Protein AF-A0A257RI66-F1 (afdb_monomer_lite)

Radius of gyration: 18.57 Å; chains: 1; bounding box: 30×30×54 Å

Foldseek 3Di:
DQDPVNVVVVVVQVVCVVVVNDDDDFDWDDDAPQWIHGPNDIDRHPPDPCPVSLVPDPVND

Structure (mmCIF, N/CA/C/O backbone):
data_AF-A0A257RI66-F1
#
_entry.id   AF-A0A257RI66-F1
#
loop_
_atom_site.group_PDB
_atom_site.id
_atom_site.type_symbol
_atom_site.label_atom_id
_atom_site.label_alt_id
_atom_site.label_comp_id
_atom_site.label_asym_id
_atom_site.label_entity_id
_atom_site.label_seq_id
_atom_site.pdbx_PDB_ins_code
_atom_site.Cartn_x
_atom_site.Cartn_y
_atom_site.Cartn_z
_atom_site.occupancy
_atom_site.B_iso_or_equiv
_atom_site.auth_seq_id
_atom_site.auth_comp_id
_atom_site.auth_asym_id
_atom_site.auth_atom_id
_atom_site.pdbx_PDB_model_num
ATOM 1 N N . MET A 1 1 ? 1.430 13.100 34.057 1.00 60.72 1 MET A N 1
ATOM 2 C CA . MET A 1 1 ? 0.138 13.658 33.612 1.00 60.72 1 MET A CA 1
ATOM 3 C C . MET A 1 1 ? 0.058 13.494 32.110 1.00 60.72 1 MET A C 1
ATOM 5 O O . MET A 1 1 ? 0.967 13.947 31.430 1.00 60.72 1 MET A O 1
ATOM 9 N N . THR A 1 2 ? -0.963 12.808 31.610 1.00 69.94 2 THR A N 1
ATOM 10 C CA . THR A 1 2 ? -1.236 12.689 30.172 1.00 69.94 2 THR A CA 1
ATOM 11 C C . THR A 1 2 ? -1.774 14.032 29.687 1.00 69.94 2 THR A C 1
ATOM 13 O O . THR A 1 2 ? -2.663 14.592 30.332 1.00 69.94 2 THR A O 1
ATOM 16 N N . THR A 1 3 ? -1.210 14.599 28.622 1.00 91.12 3 THR A N 1
ATOM 17 C CA . THR A 1 3 ? -1.641 15.920 28.140 1.00 91.12 3 THR A CA 1
ATOM 18 C C . THR A 1 3 ? -3.035 15.838 27.505 1.00 91.12 3 THR A C 1
ATOM 20 O O . THR A 1 3 ? -3.510 14.758 27.144 1.00 91.12 3 THR A O 1
ATOM 23 N N . THR A 1 4 ? -3.719 16.974 27.341 1.00 95.19 4 THR A N 1
ATOM 24 C CA . THR A 1 4 ? -5.031 17.013 26.664 1.00 95.19 4 THR A CA 1
ATOM 25 C C . THR A 1 4 ? -4.951 16.483 25.229 1.00 95.19 4 THR A C 1
ATOM 27 O O . THR A 1 4 ? -5.887 15.835 24.756 1.00 95.19 4 THR A O 1
ATOM 30 N N . LEU A 1 5 ? -3.812 16.690 24.559 1.00 97.12 5 LEU A N 1
ATOM 31 C CA . LEU A 1 5 ? -3.558 16.187 23.214 1.00 97.12 5 LEU A CA 1
ATOM 32 C C . LEU A 1 5 ? -3.375 14.665 23.192 1.00 97.12 5 LEU A C 1
ATOM 34 O O . LEU A 1 5 ? -3.947 14.001 22.329 1.00 97.12 5 LEU A O 1
ATOM 38 N N . ASP A 1 6 ? -2.651 14.101 24.160 1.00 97.31 6 ASP A N 1
ATOM 39 C CA . ASP A 1 6 ? -2.484 12.648 24.278 1.00 97.31 6 ASP A CA 1
ATOM 40 C C . ASP A 1 6 ? -3.831 11.952 24.512 1.00 97.31 6 ASP A C 1
ATOM 42 O O . ASP A 1 6 ? -4.134 10.934 23.885 1.00 97.31 6 ASP A O 1
ATOM 46 N N . HIS A 1 7 ? -4.678 12.522 25.375 1.00 96.62 7 HIS A N 1
ATOM 47 C CA . HIS A 1 7 ? -6.025 12.006 25.623 1.00 96.62 7 HIS A CA 1
ATOM 48 C C . HIS A 1 7 ? -6.894 12.045 24.355 1.00 96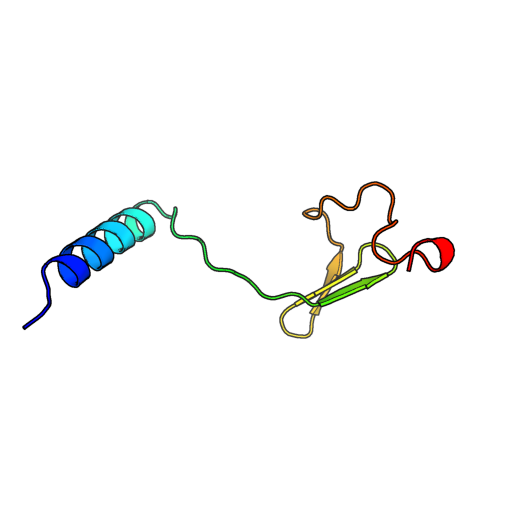.62 7 HIS A C 1
ATOM 50 O O . HIS A 1 7 ? -7.570 11.068 24.021 1.00 96.62 7 HIS A O 1
ATOM 56 N N . PHE A 1 8 ? -6.851 13.151 23.608 1.00 97.06 8 PHE A N 1
ATOM 57 C CA . PHE A 1 8 ? -7.558 13.269 22.334 1.00 97.06 8 PHE A CA 1
ATOM 58 C C . PHE A 1 8 ? -7.068 12.231 21.312 1.00 97.06 8 PHE A C 1
ATOM 60 O O . PHE A 1 8 ? -7.874 11.500 20.729 1.00 97.06 8 PHE A O 1
ATOM 67 N N . ALA A 1 9 ? -5.750 12.131 21.120 1.00 97.75 9 ALA A N 1
ATOM 68 C CA . ALA A 1 9 ? -5.146 11.231 20.144 1.00 97.75 9 ALA A CA 1
ATOM 69 C C . ALA A 1 9 ? -5.449 9.759 20.461 1.00 97.75 9 ALA A C 1
ATOM 71 O O . ALA A 1 9 ? -5.875 9.010 19.581 1.00 97.75 9 ALA A O 1
ATOM 72 N N . THR A 1 10 ? -5.291 9.348 21.720 1.00 97.44 10 THR A N 1
ATOM 73 C CA . THR A 1 10 ? -5.573 7.971 22.156 1.00 97.44 10 THR A CA 1
ATOM 74 C C . THR A 1 10 ? -7.049 7.615 22.001 1.00 97.44 10 THR A C 1
ATOM 76 O O . THR A 1 10 ? -7.355 6.562 21.442 1.00 97.44 10 THR A O 1
ATOM 79 N N . THR A 1 11 ? -7.964 8.515 22.377 1.00 98.06 11 THR A N 1
ATOM 80 C CA . THR A 1 11 ? -9.414 8.318 22.196 1.00 98.06 11 THR A CA 1
ATOM 81 C C . THR A 1 11 ? -9.776 8.156 20.719 1.00 98.06 11 THR A C 1
ATOM 83 O O . THR A 1 11 ? -10.514 7.241 20.342 1.00 98.06 11 THR A O 1
ATOM 86 N N . LYS A 1 12 ? -9.2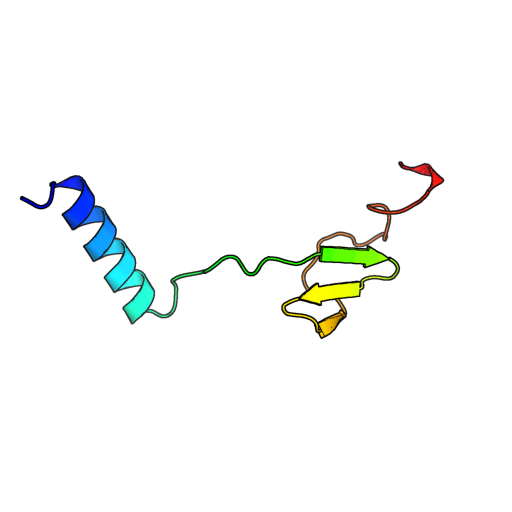20 9.004 19.843 1.00 98.12 12 LYS A N 1
ATOM 87 C CA . LYS A 1 12 ? -9.463 8.913 18.400 1.00 98.12 12 LYS A CA 1
ATOM 88 C C . LYS A 1 12 ? -8.957 7.589 17.832 1.00 98.12 12 LYS A C 1
ATOM 90 O O . LYS A 1 12 ? -9.684 6.940 17.080 1.00 98.12 12 LYS A O 1
ATOM 95 N N . LEU A 1 13 ? -7.745 7.176 18.192 1.00 98.31 13 LEU A N 1
ATOM 96 C CA . LEU A 1 13 ? -7.179 5.905 17.742 1.00 98.31 13 LEU A CA 1
ATOM 97 C C . LEU A 1 13 ? -8.005 4.711 18.232 1.00 98.31 13 LEU A C 1
ATOM 99 O O . LEU A 1 13 ? -8.312 3.845 17.421 1.00 98.31 13 LEU A O 1
ATOM 103 N N . ALA A 1 14 ? -8.453 4.715 19.491 1.00 98.44 14 ALA A N 1
ATOM 104 C CA . ALA A 1 14 ? -9.315 3.667 20.036 1.00 98.44 14 ALA A CA 1
ATOM 105 C C . ALA A 1 14 ? -10.640 3.543 19.263 1.00 98.44 14 ALA A C 1
ATOM 107 O O . ALA A 1 14 ? -11.066 2.434 18.951 1.00 98.44 14 ALA A O 1
ATOM 108 N N . SER A 1 15 ? -11.256 4.668 18.875 1.00 98.62 15 SER A N 1
ATOM 109 C CA . SER A 1 15 ? -12.473 4.646 18.046 1.00 98.62 15 SER A CA 1
ATOM 110 C C . SER A 1 15 ? -12.236 4.047 16.653 1.00 98.62 15 SER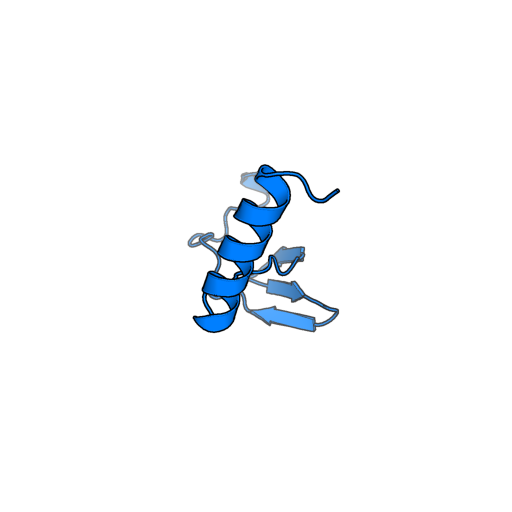 A C 1
ATOM 112 O O . SER A 1 15 ? -13.079 3.318 16.136 1.00 98.62 15 SER A O 1
ATOM 114 N N . LEU A 1 16 ? -11.072 4.318 16.051 1.00 98.75 16 LEU A N 1
ATOM 115 C CA . LEU A 1 16 ? -10.689 3.746 14.761 1.00 98.75 16 LEU A CA 1
ATOM 116 C C . LEU A 1 16 ? -10.381 2.253 14.882 1.00 98.75 16 LEU A C 1
ATOM 118 O O . LEU A 1 16 ? -10.740 1.496 13.985 1.00 98.75 16 LEU A O 1
ATOM 122 N N . ASP A 1 17 ? -9.732 1.833 15.968 1.00 98.50 17 ASP A N 1
ATOM 123 C CA . ASP A 1 17 ? -9.454 0.425 16.253 1.00 98.50 17 ASP A CA 1
ATOM 124 C C . ASP A 1 17 ? -10.761 -0.359 16.458 1.00 98.50 17 ASP A C 1
ATOM 126 O O . ASP A 1 17 ? -10.961 -1.382 15.806 1.00 98.50 17 ASP A O 1
ATOM 130 N N . ALA A 1 18 ? -11.695 0.160 17.263 1.00 98.56 18 ALA A N 1
ATOM 131 C CA . ALA A 1 18 ? -13.001 -0.464 17.502 1.00 98.56 18 ALA A CA 1
ATOM 132 C C . ALA A 1 18 ? -13.836 -0.625 16.218 1.00 98.56 18 ALA A C 1
ATOM 134 O O . ALA A 1 18 ? -14.576 -1.593 16.072 1.00 98.56 18 ALA A O 1
ATOM 135 N N . ALA A 1 19 ? -13.688 0.302 15.269 1.00 98.56 19 ALA A N 1
ATOM 136 C CA . ALA A 1 19 ? -14.356 0.254 13.972 1.00 98.56 19 ALA A CA 1
ATOM 137 C C . ALA A 1 19 ? -13.562 -0.503 12.886 1.00 98.56 19 ALA A C 1
ATOM 139 O O . ALA A 1 19 ? -13.989 -0.527 11.735 1.00 98.56 19 ALA A O 1
ATOM 140 N N . SER A 1 20 ? -12.398 -1.090 13.204 1.00 98.06 20 SER A N 1
ATOM 141 C CA . SER A 1 20 ? -11.483 -1.700 12.217 1.00 98.06 20 SER A CA 1
ATOM 142 C C . SER A 1 20 ? -11.047 -0.745 11.087 1.00 98.06 20 SER A C 1
ATOM 144 O O . SER A 1 20 ? -10.751 -1.160 9.969 1.00 98.06 20 SER A O 1
ATOM 146 N N . LEU A 1 21 ? -10.990 0.558 11.374 1.00 98.31 21 LEU A N 1
ATOM 147 C CA . LEU A 1 21 ? -10.622 1.623 10.433 1.00 98.31 21 LEU A CA 1
ATOM 148 C C . LEU A 1 21 ? -9.173 2.094 10.589 1.00 98.31 21 LEU A C 1
ATOM 150 O O . LEU A 1 21 ? -8.677 2.852 9.747 1.00 98.31 21 LEU A O 1
ATOM 154 N N . ARG A 1 22 ? -8.480 1.692 11.662 1.00 98.12 22 ARG A N 1
ATOM 155 C CA . ARG A 1 22 ? -7.090 2.096 11.878 1.00 98.12 22 ARG A CA 1
ATOM 156 C C . ARG A 1 22 ? -6.181 1.425 10.852 1.00 98.12 22 ARG A C 1
ATOM 158 O O . ARG A 1 22 ? -5.977 0.216 10.858 1.00 98.12 22 ARG A O 1
ATOM 165 N N . ARG A 1 23 ? -5.580 2.242 9.988 1.00 97.50 23 ARG A N 1
ATOM 166 C CA . ARG A 1 23 ? -4.615 1.789 8.981 1.00 97.50 23 ARG A CA 1
ATOM 167 C C . ARG A 1 23 ? -3.205 1.791 9.558 1.00 97.50 23 ARG A C 1
ATOM 169 O O . ARG A 1 23 ? -2.860 2.635 10.384 1.00 97.50 23 ARG A O 1
ATOM 176 N N . ARG A 1 24 ? -2.379 0.867 9.077 1.00 96.00 24 ARG A N 1
ATOM 177 C CA . ARG A 1 24 ? -0.936 0.828 9.332 1.00 96.00 24 ARG A CA 1
ATOM 178 C C . ARG A 1 24 ? -0.219 0.738 7.995 1.00 96.00 24 ARG A C 1
ATOM 180 O O . ARG A 1 24 ? -0.647 -0.008 7.117 1.00 96.00 24 ARG A O 1
ATOM 187 N N . ILE A 1 25 ? 0.852 1.509 7.842 1.00 95.12 25 ILE A N 1
ATOM 188 C CA . ILE A 1 25 ? 1.701 1.418 6.655 1.00 95.12 25 ILE A CA 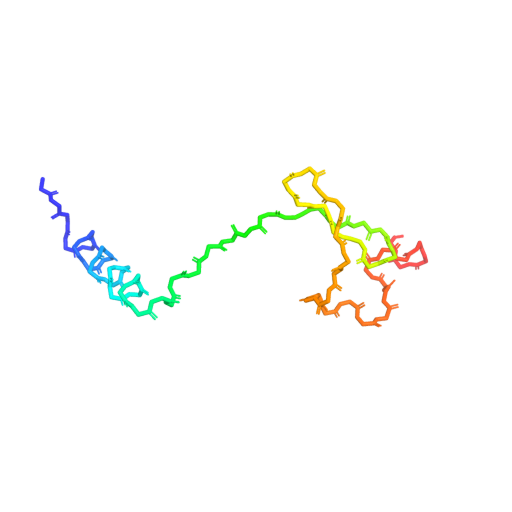1
ATOM 189 C C . ILE A 1 25 ? 2.396 0.058 6.695 1.00 95.12 25 ILE A C 1
ATOM 191 O O . ILE A 1 25 ? 2.990 -0.301 7.707 1.00 95.12 25 ILE A O 1
ATOM 195 N N . SER A 1 26 ? 2.296 -0.691 5.600 1.00 93.44 26 SER A N 1
ATOM 196 C CA . SER A 1 26 ? 3.089 -1.899 5.372 1.00 93.44 26 SER A CA 1
ATOM 197 C C . SER A 1 26 ? 4.196 -1.534 4.384 1.00 93.44 26 SER A C 1
ATOM 199 O O . SER A 1 26 ? 3.879 -1.303 3.214 1.00 93.44 26 SER A O 1
ATOM 201 N N . PRO A 1 27 ? 5.456 -1.397 4.831 1.00 94.94 27 PRO A N 1
ATOM 202 C CA . PRO A 1 27 ? 6.561 -1.075 3.940 1.00 94.94 27 PRO A CA 1
ATOM 203 C C . PRO A 1 27 ? 6.729 -2.157 2.875 1.00 94.94 27 PRO A C 1
ATOM 205 O O . PRO A 1 27 ? 6.612 -3.347 3.166 1.00 94.94 27 PRO A O 1
ATOM 208 N N . ILE A 1 28 ? 7.015 -1.735 1.647 1.00 95.25 28 ILE A N 1
ATOM 209 C CA . ILE A 1 28 ? 7.328 -2.630 0.536 1.00 95.25 28 ILE A CA 1
ATOM 210 C C . ILE A 1 28 ? 8.521 -2.087 -0.244 1.00 95.25 28 ILE A C 1
ATOM 212 O O . ILE A 1 28 ? 8.706 -0.872 -0.338 1.00 95.25 28 ILE A O 1
ATOM 216 N N . THR A 1 29 ? 9.283 -2.979 -0.868 1.00 93.44 29 THR A N 1
ATOM 217 C CA . THR A 1 29 ? 10.235 -2.612 -1.922 1.00 93.44 29 THR A CA 1
ATOM 218 C C . THR A 1 29 ? 9.585 -2.876 -3.270 1.00 93.44 29 THR A C 1
ATOM 220 O O . THR A 1 29 ? 9.069 -3.967 -3.511 1.00 93.44 29 THR A O 1
ATOM 223 N N . ARG A 1 30 ? 9.592 -1.882 -4.160 1.00 90.25 30 ARG A N 1
ATOM 224 C CA . ARG A 1 30 ? 9.122 -2.060 -5.537 1.00 90.25 30 ARG A CA 1
ATOM 225 C C . ARG A 1 30 ? 10.204 -2.693 -6.395 1.00 90.25 30 ARG A C 1
ATOM 227 O O . ARG A 1 30 ? 11.371 -2.325 -6.295 1.00 90.25 30 ARG A O 1
ATOM 234 N N . CYS A 1 31 ? 9.792 -3.580 -7.285 1.00 89.38 31 CYS A N 1
ATOM 235 C CA . CYS A 1 31 ? 10.647 -4.242 -8.257 1.00 89.38 31 CYS A CA 1
ATOM 236 C C . CYS A 1 31 ? 10.007 -4.185 -9.655 1.00 89.38 31 CYS A C 1
ATOM 238 O O . CYS A 1 31 ? 8.808 -3.902 -9.761 1.00 89.38 31 CYS A O 1
ATOM 240 N N . PRO A 1 32 ? 10.772 -4.504 -10.716 1.00 87.81 32 PRO A N 1
ATOM 241 C CA . PRO A 1 32 ? 10.242 -4.515 -12.074 1.00 87.81 32 PRO A CA 1
ATOM 242 C C . PRO A 1 32 ? 9.103 -5.523 -12.244 1.00 87.81 32 PRO A C 1
ATOM 244 O O . PRO A 1 32 ? 8.957 -6.456 -11.448 1.00 87.81 32 PRO A O 1
ATOM 247 N N . ASN A 1 33 ? 8.341 -5.377 -13.329 1.00 88.94 33 ASN A N 1
ATOM 248 C CA . ASN A 1 33 ? 7.279 -6.308 -13.729 1.00 88.94 33 ASN A CA 1
ATOM 249 C C . ASN A 1 33 ? 6.154 -6.435 -12.686 1.00 88.94 33 ASN A C 1
ATOM 251 O O . ASN A 1 33 ? 5.704 -7.537 -12.378 1.00 88.94 33 ASN A O 1
ATOM 255 N N . ALA A 1 34 ? 5.724 -5.302 -12.121 1.00 91.25 34 ALA A N 1
ATOM 256 C CA . ALA A 1 34 ? 4.675 -5.226 -11.101 1.00 91.25 34 ALA A CA 1
ATOM 257 C C . ALA A 1 34 ? 4.948 -6.059 -9.828 1.00 91.25 34 ALA A C 1
ATOM 259 O O . ALA A 1 34 ? 4.012 -6.453 -9.132 1.00 91.25 34 ALA A O 1
ATOM 260 N N . ILE A 1 35 ? 6.213 -6.323 -9.485 1.00 94.56 35 ILE A N 1
ATOM 261 C CA . ILE A 1 35 ? 6.571 -7.083 -8.281 1.00 94.56 35 ILE A CA 1
ATOM 262 C C . ILE A 1 35 ? 6.741 -6.154 -7.072 1.00 94.56 35 ILE A C 1
ATOM 264 O O . ILE A 1 35 ? 7.354 -5.089 -7.155 1.00 94.56 35 ILE A O 1
ATOM 268 N N . ALA A 1 36 ? 6.242 -6.594 -5.917 1.00 94.88 36 ALA A N 1
ATOM 269 C CA . ALA A 1 36 ? 6.506 -5.989 -4.616 1.00 94.88 36 ALA A CA 1
ATOM 270 C C . ALA A 1 36 ? 7.155 -7.010 -3.673 1.00 94.88 36 ALA A C 1
ATOM 272 O O . ALA A 1 36 ? 6.715 -8.157 -3.590 1.00 94.88 36 ALA A O 1
ATOM 273 N N . LEU A 1 37 ? 8.186 -6.586 -2.944 1.00 96.69 37 LEU A N 1
ATOM 274 C CA . LEU A 1 37 ? 8.749 -7.342 -1.830 1.00 96.69 37 LEU A CA 1
ATOM 275 C C . LEU A 1 37 ? 8.156 -6.831 -0.528 1.00 96.69 37 LEU A C 1
ATOM 277 O O . LEU A 1 37 ? 8.208 -5.631 -0.251 1.00 96.69 37 LEU A O 1
ATOM 281 N N . ARG A 1 38 ? 7.626 -7.743 0.278 1.00 95.38 38 ARG A N 1
ATOM 282 C CA . ARG A 1 38 ? 7.075 -7.438 1.595 1.00 95.38 38 ARG A CA 1
ATOM 283 C C . ARG A 1 38 ? 7.422 -8.565 2.548 1.00 95.38 38 ARG A C 1
ATOM 285 O O . ARG A 1 38 ? 7.132 -9.712 2.233 1.00 95.38 38 ARG A O 1
ATOM 292 N N . ASP A 1 39 ? 8.020 -8.243 3.691 1.00 94.75 39 ASP A N 1
ATOM 293 C CA . ASP A 1 39 ? 8.313 -9.220 4.750 1.00 94.75 39 ASP A CA 1
ATOM 294 C C . ASP A 1 39 ? 9.049 -10.478 4.221 1.00 94.75 39 ASP A C 1
ATOM 296 O O . ASP A 1 39 ? 8.757 -11.608 4.600 1.00 94.75 39 ASP A O 1
ATOM 300 N N . GLY A 1 40 ? 9.982 -10.287 3.276 1.00 93.38 40 GLY A N 1
ATOM 301 C CA . GLY A 1 40 ? 10.737 -11.369 2.623 1.00 93.38 40 GLY A CA 1
ATOM 302 C C . GLY A 1 40 ? 9.984 -12.133 1.523 1.00 93.38 40 GLY A C 1
ATOM 303 O O . GLY A 1 40 ? 10.559 -13.011 0.884 1.00 93.38 40 GLY A O 1
ATOM 304 N N . GLN A 1 41 ? 8.723 -11.797 1.255 1.00 96.19 41 GLN A N 1
ATOM 305 C CA . GLN A 1 41 ? 7.890 -12.440 0.242 1.00 96.19 41 GLN A CA 1
ATOM 306 C C . GLN A 1 41 ? 7.856 -11.638 -1.061 1.00 96.19 41 GLN A C 1
ATOM 308 O O . GLN A 1 41 ? 7.778 -10.409 -1.048 1.00 96.19 41 GLN A O 1
ATOM 313 N N . ARG A 1 42 ? 7.856 -12.349 -2.195 1.00 97.06 42 ARG A N 1
ATOM 314 C CA . ARG A 1 42 ? 7.585 -11.781 -3.525 1.00 97.06 42 ARG A CA 1
ATOM 315 C C . ARG A 1 42 ? 6.088 -11.833 -3.805 1.00 97.06 42 ARG A C 1
ATOM 317 O O . ARG A 1 42 ? 5.505 -12.912 -3.814 1.00 97.06 42 ARG A O 1
ATOM 324 N N . LEU A 1 43 ? 5.494 -10.675 -4.063 1.00 96.50 43 LEU A N 1
ATOM 325 C CA . LEU A 1 43 ? 4.070 -10.497 -4.333 1.00 96.50 43 LEU A CA 1
ATOM 326 C C . LEU A 1 43 ? 3.866 -9.809 -5.686 1.00 96.50 43 LEU A C 1
ATOM 328 O O . LEU A 1 43 ? 4.719 -9.042 -6.135 1.00 96.50 43 LEU A O 1
ATOM 332 N N . ILE A 1 44 ? 2.710 -10.043 -6.308 1.00 95.56 44 ILE A N 1
ATOM 333 C CA . ILE A 1 44 ? 2.254 -9.274 -7.473 1.00 95.56 44 ILE A CA 1
ATOM 334 C C . ILE A 1 44 ? 1.478 -8.054 -6.966 1.00 95.56 44 ILE A C 1
ATOM 336 O O . ILE A 1 44 ? 0.549 -8.179 -6.166 1.00 95.56 44 ILE A O 1
ATOM 340 N N . SER A 1 45 ? 1.865 -6.866 -7.421 1.00 93.81 45 SER A N 1
ATOM 341 C CA . SER A 1 45 ? 1.282 -5.595 -7.006 1.00 93.81 45 SER A CA 1
ATOM 342 C C . SER A 1 45 ? 0.040 -5.250 -7.830 1.00 93.81 45 SER A C 1
ATOM 344 O O . SER A 1 45 ? 0.137 -4.645 -8.893 1.00 93.81 45 SER A O 1
ATOM 346 N N . PHE A 1 46 ? -1.140 -5.547 -7.283 1.00 94.00 46 PHE A N 1
ATOM 347 C CA . PHE A 1 46 ? -2.437 -5.101 -7.823 1.00 94.00 46 PHE A CA 1
ATOM 348 C C . PHE A 1 46 ? -2.936 -3.774 -7.231 1.00 94.00 46 PHE A C 1
ATOM 350 O O . PHE A 1 46 ? -4.027 -3.318 -7.553 1.00 94.00 46 PHE A O 1
ATOM 357 N N . SER A 1 47 ? -2.168 -3.160 -6.329 1.00 93.62 47 SER A N 1
ATOM 358 C CA . SER A 1 47 ? -2.603 -1.977 -5.567 1.00 93.62 47 SER A CA 1
ATOM 359 C C . SER A 1 47 ? -1.822 -0.710 -5.908 1.00 93.62 47 SER A C 1
ATOM 361 O O . SER A 1 47 ? -2.021 0.324 -5.274 1.00 93.62 47 SER A O 1
ATOM 363 N N . CYS A 1 48 ? -0.891 -0.785 -6.859 1.00 92.62 48 CYS A N 1
ATOM 364 C CA . CYS A 1 48 ? -0.133 0.377 -7.297 1.00 92.62 48 CYS A CA 1
ATOM 365 C C . CYS A 1 48 ? -0.822 1.105 -8.452 1.00 92.62 48 CYS A C 1
ATOM 367 O O . CYS A 1 48 ? -1.530 0.492 -9.241 1.00 92.62 48 CYS A O 1
ATOM 369 N N . ASN A 1 49 ? -0.513 2.394 -8.590 1.00 94.38 49 ASN A N 1
ATOM 370 C CA . ASN A 1 49 ? -1.017 3.231 -9.680 1.00 94.38 49 ASN A CA 1
ATOM 371 C C . ASN A 1 49 ? -0.053 3.295 -10.885 1.00 94.38 49 ASN A C 1
ATOM 373 O O . ASN A 1 49 ? -0.164 4.202 -11.702 1.00 94.38 49 ASN A O 1
ATOM 377 N N . ASP A 1 50 ? 0.934 2.394 -10.981 1.00 92.56 50 ASP A N 1
ATOM 378 C CA . ASP A 1 50 ? 1.906 2.385 -12.089 1.00 92.56 50 ASP A CA 1
ATOM 379 C C . ASP A 1 50 ? 1.345 1.635 -13.305 1.00 92.56 50 ASP A C 1
ATOM 381 O O . ASP A 1 50 ? 1.833 0.580 -13.701 1.00 92.56 50 ASP A O 1
ATOM 385 N N . TYR A 1 51 ? 0.255 2.162 -13.861 1.00 91.88 51 TYR A N 1
ATOM 386 C CA . TYR A 1 51 ? -0.551 1.483 -14.881 1.00 91.88 51 TYR A CA 1
ATOM 387 C C . TYR A 1 51 ? 0.198 1.202 -16.186 1.00 91.88 51 TYR A C 1
ATOM 389 O O . TYR A 1 51 ? -0.146 0.268 -16.902 1.00 91.88 51 TYR A O 1
ATOM 397 N N . LEU A 1 52 ? 1.208 2.015 -16.493 1.00 92.12 52 LEU A N 1
ATOM 398 C CA . LEU A 1 52 ? 2.007 1.915 -17.714 1.00 92.12 52 LEU A CA 1
ATOM 399 C C . LEU A 1 52 ? 3.390 1.297 -17.462 1.00 92.12 52 LEU A C 1
ATOM 401 O O . LEU A 1 52 ? 4.183 1.201 -18.392 1.00 92.12 52 LEU A O 1
ATOM 405 N N . ASN A 1 53 ? 3.685 0.891 -16.219 1.00 88.00 53 ASN A N 1
ATOM 406 C CA . ASN A 1 53 ? 4.983 0.351 -15.808 1.00 88.00 53 ASN A CA 1
ATOM 407 C C . ASN A 1 53 ? 6.165 1.292 -16.142 1.00 88.00 53 ASN A C 1
ATOM 409 O O . ASN A 1 53 ? 7.254 0.845 -16.501 1.00 88.00 53 ASN A O 1
ATOM 413 N N . LEU A 1 54 ? 5.944 2.609 -16.048 1.00 91.19 54 LEU A N 1
ATOM 414 C CA . LEU A 1 54 ? 6.943 3.626 -16.403 1.00 91.19 54 LEU A CA 1
ATOM 415 C C . LEU A 1 54 ? 7.801 4.044 -15.213 1.00 91.19 54 LEU A C 1
ATOM 417 O O . LEU A 1 54 ? 8.884 4.584 -15.411 1.00 91.19 54 LEU A O 1
ATOM 421 N N . SER A 1 55 ? 7.363 3.761 -13.982 1.00 90.31 55 SER A N 1
ATOM 422 C CA . SER A 1 55 ? 8.092 4.177 -12.775 1.00 90.31 55 SER A CA 1
ATOM 423 C C . SER A 1 55 ? 9.489 3.558 -12.628 1.00 90.31 55 SER A C 1
ATOM 425 O O . SER A 1 55 ? 10.258 3.998 -11.779 1.00 90.31 55 SER A O 1
ATOM 427 N N . GLN A 1 56 ? 9.806 2.533 -13.427 1.00 88.25 56 GLN A N 1
ATOM 428 C CA . GLN A 1 56 ? 11.096 1.835 -13.451 1.00 88.25 56 GLN A CA 1
ATOM 429 C C . GLN A 1 56 ? 11.660 1.662 -14.870 1.00 88.25 56 GLN A C 1
ATOM 431 O O . GLN A 1 56 ? 12.583 0.873 -15.072 1.00 88.25 56 GLN A O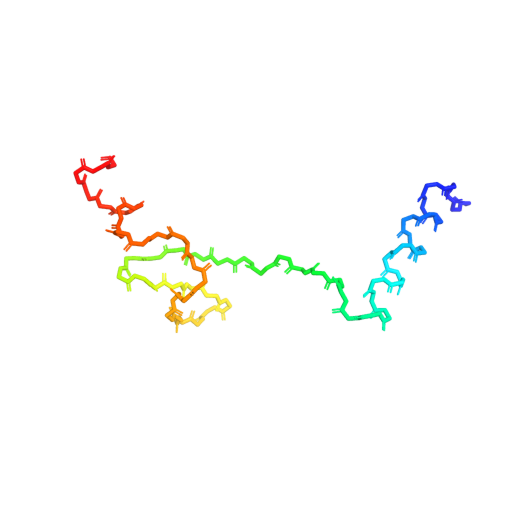 1
ATOM 436 N N . HIS A 1 57 ? 11.084 2.340 -15.866 1.00 89.81 57 HIS A N 1
ATOM 437 C CA . HIS A 1 57 ? 11.513 2.188 -17.252 1.00 89.81 57 HIS A CA 1
ATOM 438 C C . HIS A 1 57 ? 12.858 2.903 -17.477 1.00 89.81 57 HIS A C 1
ATOM 440 O O . HIS A 1 57 ? 12.975 4.06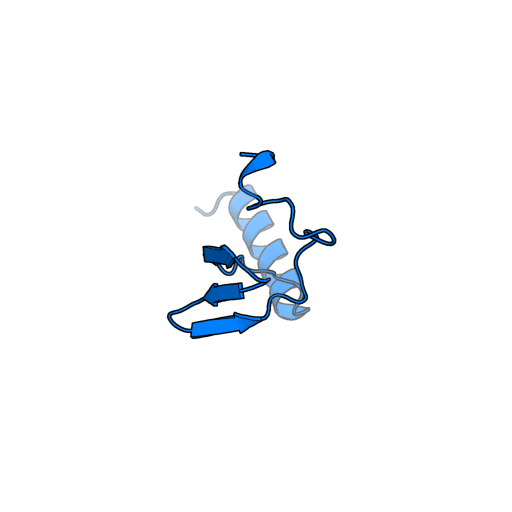7 -17.093 1.00 89.81 57 HIS A O 1
ATOM 446 N N . PRO A 1 58 ? 13.861 2.259 -18.107 1.00 91.25 58 PRO A N 1
ATOM 447 C CA . PRO A 1 58 ? 15.205 2.826 -18.251 1.00 91.25 58 PRO A CA 1
ATOM 448 C C . PRO A 1 58 ? 15.233 4.141 -19.037 1.00 91.25 58 PRO A C 1
ATOM 450 O O . PRO A 1 58 ? 16.000 5.020 -18.689 1.00 91.25 58 PRO A O 1
ATOM 453 N N . ASP A 1 59 ? 14.366 4.313 -20.038 1.00 95.12 59 ASP A N 1
ATOM 454 C CA . ASP A 1 59 ? 14.310 5.568 -20.812 1.00 95.12 59 ASP A CA 1
ATOM 455 C C . ASP A 1 59 ? 13.651 6.743 -20.056 1.00 95.12 59 ASP A C 1
ATOM 457 O O . ASP A 1 59 ? 13.607 7.859 -20.569 1.00 95.12 59 ASP A O 1
ATOM 461 N N . VAL A 1 60 ? 13.081 6.497 -18.870 1.00 93.31 60 VAL A N 1
ATOM 462 C CA . VAL A 1 60 ? 12.432 7.524 -18.033 1.00 93.31 60 VAL A CA 1
ATOM 463 C C . VAL A 1 60 ? 13.333 7.967 -16.873 1.00 93.31 60 VAL A C 1
ATOM 465 O O . VAL A 1 60 ? 13.171 9.089 -16.390 1.00 93.31 60 VAL A O 1
ATOM 468 N N . ILE A 1 61 ? 14.240 7.097 -16.411 1.00 84.94 61 ILE A N 1
ATOM 469 C CA . ILE A 1 61 ? 15.093 7.298 -15.224 1.00 84.94 61 ILE A CA 1
ATOM 470 C C . ILE A 1 61 ? 16.454 7.874 -15.605 1.00 84.94 61 ILE A C 1
ATOM 472 O O . ILE A 1 61 ? 17.050 7.392 -16.590 1.00 84.94 61 ILE A O 1
#

Secondary structure (DSSP, 8-state):
---HHHHHHHHHHHHHHHTT--------EEETTTEEEETTEEEE-SS---TTS-TT-TTT-

pLDDT: mean 93.54, std 6.21, range [60.72, 98.75]

Sequence (61 aa):
MTTTLDHFATTKLASLDAASLRRRISPITRCPNAIALRDGQRLISFSCNDYLNLSQHPDVI